Protein AF-A0A328SLM8-F1 (afdb_monomer_lite)

Sequence (88 aa):
MEEKNMIIAMVLSFIFYIGNVYNGLVTRGAVEFVIGLLLNALYYFVSSTLGILVFIWWIYVLYDTYKCNEAINNNQKIPLFLTQIDLQ

Foldseek 3Di:
DDQQDLVVLLVCLLVQLQSVVSLVLVQNSVVLNVVLVVLVCCCVPPHVVSVVVNVVSSVLSSVLSNQQSVCSNVVHDRAADVNPHDRD

Radius of gyration: 13.27 Å; chains: 1; bounding box: 32×16×37 Å

pLDDT: mean 95.45, std 5.42, range [57.5, 98.31]

Structure (mmCIF, N/CA/C/O backbone):
data_AF-A0A328SLM8-F1
#
_entry.id   AF-A0A328SLM8-F1
#
loop_
_atom_site.group_PDB
_atom_site.id
_atom_site.type_symbol
_atom_site.label_atom_id
_atom_site.label_alt_id
_atom_site.label_comp_id
_atom_site.label_asym_id
_atom_site.label_entity_id
_atom_site.label_seq_id
_atom_site.pdbx_PDB_ins_code
_atom_site.Cartn_x
_atom_site.Cartn_y
_atom_site.Cartn_z
_atom_site.occupancy
_atom_site.B_iso_or_equiv
_atom_site.auth_seq_id
_atom_site.auth_comp_id
_atom_site.auth_asym_id
_atom_site.auth_atom_id
_atom_site.pdbx_PDB_model_num
ATOM 1 N N . MET A 1 1 ? -14.086 -0.933 18.940 1.00 57.50 1 MET A N 1
ATOM 2 C CA . MET A 1 1 ? -12.852 -1.299 18.220 1.00 57.50 1 MET A CA 1
ATOM 3 C C . MET A 1 1 ? -11.716 -0.566 18.897 1.00 57.50 1 MET A C 1
ATOM 5 O O . MET A 1 1 ? -11.924 0.571 19.295 1.00 57.50 1 MET A O 1
ATOM 9 N N . GLU A 1 2 ? -10.595 -1.235 19.138 1.00 71.75 2 GLU A N 1
ATOM 10 C CA . GLU A 1 2 ? -9.425 -0.605 19.755 1.00 71.75 2 GLU A CA 1
ATOM 11 C C . GLU A 1 2 ? -8.797 0.374 18.755 1.00 71.75 2 GLU A C 1
ATOM 13 O O . GLU A 1 2 ? -8.680 0.048 17.571 1.00 71.75 2 GLU A O 1
ATOM 18 N N . GLU A 1 3 ? -8.458 1.577 19.214 1.00 83.44 3 GLU A N 1
ATOM 19 C CA . GLU A 1 3 ? -7.878 2.621 18.370 1.00 83.44 3 GLU A CA 1
ATOM 20 C C . GLU A 1 3 ? -6.532 2.142 17.806 1.00 83.44 3 GLU A C 1
ATOM 22 O O . GLU A 1 3 ? -5.642 1.700 18.537 1.00 83.44 3 GLU A O 1
ATOM 27 N N . LYS A 1 4 ? -6.382 2.180 16.481 1.00 90.44 4 LYS A N 1
ATOM 28 C CA . LYS A 1 4 ? -5.166 1.741 15.797 1.00 90.44 4 LYS A CA 1
ATOM 29 C C . LYS A 1 4 ? -4.1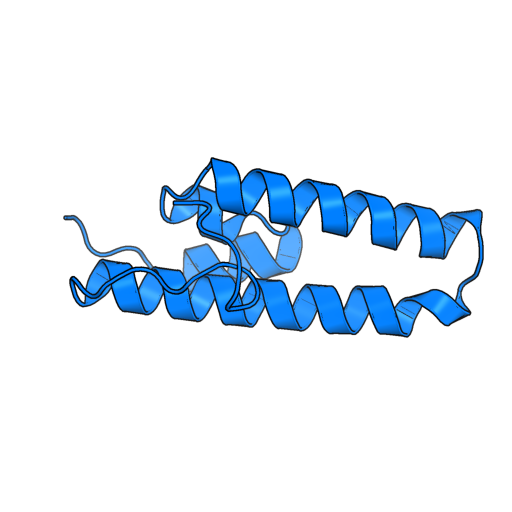61 2.879 15.770 1.00 90.44 4 LYS A C 1
ATOM 31 O O . LYS A 1 4 ? -4.478 3.988 15.345 1.00 90.44 4 LYS A O 1
ATOM 36 N N . ASN A 1 5 ? -2.913 2.594 16.132 1.00 95.75 5 ASN A N 1
ATOM 37 C CA . ASN A 1 5 ? -1.863 3.603 16.104 1.00 95.75 5 ASN A CA 1
ATOM 38 C C . ASN A 1 5 ? -1.491 3.960 14.655 1.00 95.75 5 ASN A C 1
ATOM 40 O O . ASN A 1 5 ? -0.858 3.174 13.944 1.00 95.75 5 ASN A O 1
ATOM 44 N N . MET A 1 6 ? -1.858 5.174 14.243 1.00 96.06 6 MET A N 1
ATOM 45 C CA . MET A 1 6 ? -1.620 5.696 12.898 1.00 96.06 6 MET A CA 1
ATOM 46 C C . MET A 1 6 ? -0.135 5.724 12.525 1.00 96.06 6 MET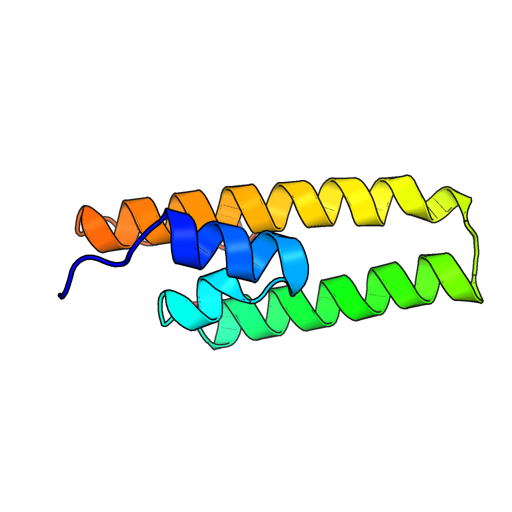 A C 1
ATOM 48 O O . MET A 1 6 ? 0.222 5.402 11.395 1.00 96.06 6 MET A O 1
ATOM 52 N N . ILE A 1 7 ? 0.747 6.072 13.466 1.00 96.50 7 ILE A N 1
ATOM 53 C CA . ILE A 1 7 ? 2.190 6.157 13.209 1.00 96.50 7 ILE A CA 1
ATOM 54 C C . ILE A 1 7 ? 2.744 4.766 12.894 1.00 96.50 7 ILE A C 1
ATOM 56 O O . ILE A 1 7 ? 3.496 4.612 11.935 1.00 96.50 7 ILE A O 1
ATOM 60 N N . ILE A 1 8 ? 2.336 3.744 13.653 1.00 96.88 8 ILE A N 1
ATOM 61 C CA . ILE A 1 8 ? 2.760 2.359 13.404 1.00 96.88 8 ILE A CA 1
ATOM 62 C C . ILE A 1 8 ? 2.275 1.893 12.028 1.00 96.88 8 ILE A C 1
ATOM 64 O O . ILE A 1 8 ? 3.072 1.361 11.255 1.00 96.88 8 ILE A O 1
ATOM 68 N N . ALA A 1 9 ? 1.005 2.144 11.689 1.00 96.94 9 ALA A N 1
ATOM 69 C CA . ALA A 1 9 ? 0.458 1.801 10.377 1.00 96.94 9 ALA A CA 1
ATOM 70 C C . ALA A 1 9 ? 1.260 2.467 9.242 1.00 96.94 9 ALA A C 1
ATOM 72 O O . ALA A 1 9 ? 1.682 1.800 8.298 1.00 96.94 9 ALA A O 1
ATOM 73 N N . MET A 1 10 ? 1.542 3.765 9.370 1.00 97.94 10 MET A N 1
ATOM 74 C CA . MET A 1 10 ? 2.304 4.532 8.383 1.00 97.94 10 MET A CA 1
ATOM 75 C C . MET A 1 10 ? 3.739 4.025 8.219 1.00 97.94 10 MET A C 1
ATOM 77 O O . MET A 1 10 ? 4.202 3.887 7.090 1.00 97.94 10 MET A O 1
ATOM 81 N N . VAL A 1 11 ? 4.438 3.698 9.312 1.00 97.75 11 VAL A N 1
ATOM 82 C CA . VAL A 1 11 ? 5.802 3.140 9.257 1.00 97.75 11 VAL A CA 1
ATOM 83 C C . VAL A 1 11 ? 5.812 1.777 8.564 1.00 97.75 11 VAL A C 1
ATOM 85 O O . VAL A 1 11 ? 6.670 1.515 7.723 1.00 97.75 11 VAL A O 1
ATOM 88 N N . LEU A 1 12 ? 4.836 0.917 8.861 1.00 96.00 12 LEU A N 1
ATOM 89 C CA . LEU A 1 12 ? 4.716 -0.386 8.208 1.00 96.00 12 LEU A CA 1
ATOM 90 C C . LEU A 1 12 ? 4.437 -0.258 6.703 1.00 96.00 12 LEU A C 1
ATOM 92 O O . LEU A 1 12 ? 5.017 -1.002 5.910 1.00 96.00 12 LEU A O 1
ATOM 96 N N . SER A 1 13 ? 3.608 0.702 6.290 1.00 96.25 13 SER A N 1
ATOM 97 C CA . SER A 1 13 ? 3.389 0.988 4.867 1.00 96.25 13 SER A CA 1
ATOM 98 C C . SER A 1 13 ? 4.601 1.606 4.187 1.00 96.25 13 SER A C 1
ATOM 100 O O . SER A 1 13 ? 4.920 1.218 3.067 1.00 96.25 13 SER A O 1
ATOM 102 N N . PHE A 1 14 ? 5.316 2.500 4.867 1.00 96.06 14 PHE A N 1
ATOM 103 C CA . PHE A 1 14 ? 6.523 3.135 4.343 1.00 96.06 14 PHE A CA 1
ATOM 104 C C . PHE A 1 14 ? 7.597 2.107 3.979 1.00 96.06 14 PHE A C 1
ATOM 106 O O . PHE A 1 14 ? 8.211 2.218 2.919 1.00 96.06 14 PHE A O 1
ATOM 113 N N . ILE A 1 15 ? 7.821 1.123 4.857 1.00 93.94 15 ILE A N 1
ATOM 114 C 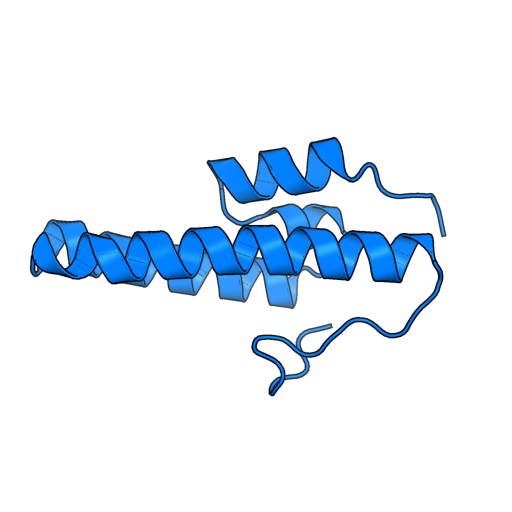CA . ILE A 1 15 ? 8.902 0.142 4.700 1.00 93.94 15 ILE A CA 1
ATOM 115 C C . ILE A 1 15 ? 8.462 -1.042 3.829 1.00 93.94 15 ILE A C 1
ATOM 117 O O . ILE A 1 15 ? 9.242 -1.512 3.003 1.00 93.94 15 ILE A O 1
ATOM 121 N N . PHE A 1 16 ? 7.231 -1.532 4.006 1.00 93.12 16 PHE A N 1
ATOM 122 C CA . PHE A 1 16 ? 6.816 -2.826 3.452 1.00 93.12 16 PHE A CA 1
ATOM 123 C C . PHE A 1 16 ? 5.486 -2.814 2.693 1.00 93.12 16 PHE A C 1
ATOM 125 O O . PHE A 1 16 ? 5.084 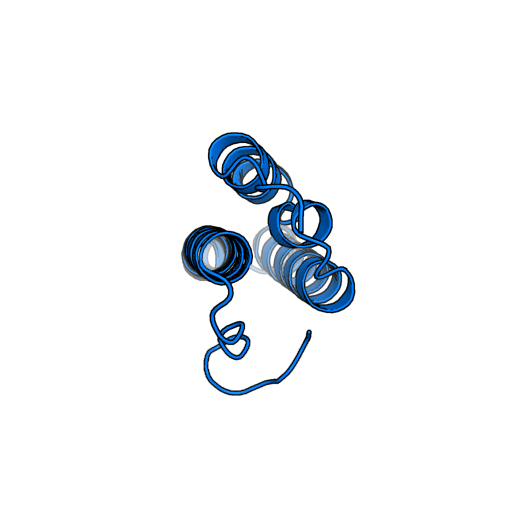-3.870 2.222 1.00 93.12 16 PHE A O 1
ATOM 132 N N . TYR A 1 17 ? 4.789 -1.682 2.561 1.00 94.62 17 TYR A N 1
ATOM 133 C CA . TYR A 1 17 ? 3.424 -1.619 2.004 1.00 94.62 17 TYR A CA 1
ATOM 134 C C . TYR A 1 17 ? 2.359 -2.386 2.820 1.00 94.62 17 TYR A C 1
ATOM 136 O O . TYR A 1 17 ? 1.307 -2.720 2.287 1.00 94.62 17 TYR A O 1
ATOM 144 N N . ILE A 1 18 ? 2.603 -2.687 4.105 1.00 96.12 18 ILE A N 1
ATOM 145 C CA . ILE A 1 18 ? 1.722 -3.559 4.918 1.00 96.12 18 ILE A CA 1
ATOM 146 C C . ILE A 1 18 ? 0.958 -2.841 6.041 1.00 96.12 18 ILE A C 1
ATOM 148 O O . ILE A 1 18 ? 0.385 -3.496 6.911 1.00 96.12 18 ILE A O 1
ATOM 152 N N . GLY A 1 19 ? 0.910 -1.510 6.072 1.00 96.75 19 GLY A N 1
ATOM 153 C CA . GLY A 1 19 ? 0.183 -0.781 7.120 1.00 96.75 19 GLY A CA 1
ATOM 154 C C . GLY A 1 19 ? -1.313 -1.097 7.148 1.00 96.75 19 GLY A C 1
ATOM 155 O O . GLY A 1 19 ? -1.899 -1.199 8.226 1.00 96.75 19 GLY A O 1
ATOM 156 N N . ASN A 1 20 ? -1.923 -1.381 5.995 1.00 97.50 20 ASN A N 1
ATOM 157 C CA . ASN A 1 20 ? -3.307 -1.851 5.946 1.00 97.50 20 ASN A CA 1
ATOM 158 C C . ASN A 1 20 ? -3.501 -3.263 6.525 1.00 97.50 20 ASN A C 1
ATOM 160 O O . ASN A 1 20 ? -4.556 -3.540 7.092 1.00 97.50 20 ASN A O 1
ATOM 164 N N . VAL A 1 21 ? -2.471 -4.119 6.518 1.00 97.25 21 VAL A N 1
ATOM 165 C CA . VAL A 1 21 ? -2.502 -5.403 7.243 1.00 97.25 21 VAL A CA 1
ATOM 166 C C . VAL A 1 21 ? -2.585 -5.159 8.753 1.00 97.25 21 VAL A C 1
ATOM 168 O O . VAL A 1 21 ? -3.388 -5.791 9.435 1.00 97.25 21 VAL A O 1
ATOM 171 N N . TYR A 1 22 ? -1.827 -4.192 9.281 1.00 96.38 22 TYR A N 1
ATOM 172 C CA . TYR A 1 22 ? -1.903 -3.793 10.696 1.00 96.38 22 TYR A CA 1
ATOM 173 C C . TYR A 1 22 ? -3.276 -3.210 11.081 1.00 96.38 22 TYR A C 1
ATOM 175 O O . TYR A 1 22 ? -3.797 -3.469 12.176 1.00 96.38 22 TYR A O 1
ATOM 183 N N . ASN A 1 23 ? -3.891 -2.475 10.154 1.00 96.00 23 ASN A N 1
ATOM 184 C CA . ASN A 1 23 ? -5.260 -1.978 10.279 1.00 96.00 23 ASN A CA 1
ATOM 185 C C . ASN A 1 23 ? -6.320 -3.102 10.249 1.00 96.00 23 ASN A C 1
ATOM 187 O O . ASN A 1 23 ? -7.471 -2.847 10.583 1.00 96.00 23 ASN A O 1
ATOM 191 N N . GLY A 1 24 ? -5.951 -4.342 9.905 1.00 95.50 24 GLY A N 1
ATOM 192 C CA . GLY A 1 24 ? -6.865 -5.485 9.792 1.00 95.50 24 GLY A CA 1
ATOM 193 C C . GLY A 1 24 ? -7.444 -5.696 8.388 1.00 95.50 24 GLY A C 1
ATOM 194 O O . GLY A 1 24 ? -8.162 -6.668 8.176 1.00 95.50 24 GLY A O 1
ATOM 195 N N . LEU A 1 25 ? -7.090 -4.845 7.421 1.00 96.50 25 LEU A N 1
ATOM 196 C CA . LEU A 1 25 ? -7.489 -4.939 6.012 1.00 96.50 25 LEU A CA 1
ATOM 197 C C . LEU A 1 25 ? -6.495 -5.830 5.251 1.00 96.50 25 LEU A C 1
ATOM 199 O O . LEU A 1 25 ? -5.713 -5.366 4.416 1.00 96.50 25 LEU A O 1
ATOM 203 N N . VAL A 1 26 ? -6.478 -7.122 5.592 1.00 96.19 26 VAL A N 1
ATOM 204 C CA . VAL A 1 26 ? -5.463 -8.081 5.116 1.00 96.19 26 VAL A CA 1
ATOM 205 C C . VAL A 1 26 ? -5.476 -8.215 3.593 1.00 96.19 26 VAL A C 1
ATOM 207 O O . VAL A 1 26 ? -4.413 -8.166 2.975 1.00 96.19 26 VAL A O 1
ATOM 210 N N . THR A 1 27 ? -6.658 -8.329 2.978 1.00 96.62 27 THR A N 1
ATOM 211 C CA . THR A 1 27 ? -6.800 -8.434 1.516 1.00 96.62 27 THR A CA 1
ATOM 212 C C . THR A 1 27 ? -6.235 -7.200 0.820 1.00 96.62 27 THR A C 1
ATOM 214 O O . THR A 1 27 ? -5.445 -7.323 -0.116 1.00 96.62 27 THR A O 1
ATOM 217 N N . ARG A 1 28 ? -6.575 -6.005 1.317 1.00 97.31 28 ARG A N 1
ATOM 218 C CA . ARG A 1 28 ? -6.066 -4.735 0.792 1.00 97.31 28 ARG A CA 1
ATOM 219 C C . ARG A 1 28 ? -4.547 -4.645 0.888 1.00 97.31 28 ARG A C 1
ATOM 221 O O . ARG A 1 28 ? -3.897 -4.393 -0.120 1.00 97.31 28 ARG A O 1
ATOM 228 N N . GLY A 1 29 ? -3.983 -4.932 2.062 1.00 97.00 29 GLY A N 1
ATOM 229 C CA . GLY A 1 29 ? -2.533 -4.915 2.262 1.00 97.00 29 GLY A CA 1
ATOM 230 C C . GLY A 1 29 ? -1.795 -5.941 1.394 1.00 97.00 29 GLY A C 1
ATOM 231 O O . GLY A 1 29 ? -0.718 -5.653 0.877 1.00 97.00 29 GLY A O 1
ATOM 232 N N . ALA A 1 30 ? -2.384 -7.118 1.158 1.00 97.25 30 ALA A N 1
ATOM 233 C CA . ALA A 1 30 ? -1.819 -8.106 0.240 1.00 97.25 30 ALA A CA 1
ATOM 234 C C . ALA A 1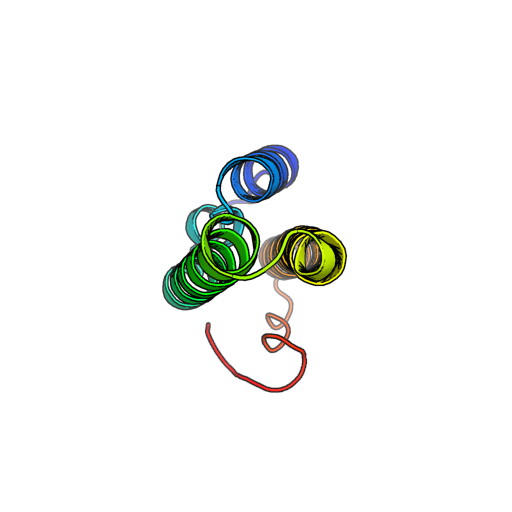 30 ? -1.799 -7.600 -1.213 1.00 97.25 30 ALA A C 1
ATOM 236 O O . ALA A 1 30 ? -0.790 -7.754 -1.900 1.00 97.25 30 ALA A O 1
ATOM 237 N N . VAL A 1 31 ? -2.878 -6.960 -1.676 1.00 97.75 31 VAL A N 1
ATOM 238 C CA . VAL A 1 31 ? -2.935 -6.347 -3.014 1.00 97.75 31 VAL A CA 1
ATOM 239 C C . VAL A 1 31 ? -1.902 -5.224 -3.144 1.00 97.75 31 VAL A C 1
ATOM 241 O O . VAL A 1 31 ? -1.176 -5.175 -4.138 1.00 97.75 31 VAL A O 1
ATOM 244 N N . GLU A 1 32 ? -1.780 -4.366 -2.130 1.00 97.69 32 GLU A N 1
ATOM 245 C CA . GLU A 1 32 ? -0.786 -3.286 -2.089 1.00 97.69 32 GLU A CA 1
ATOM 246 C C . GLU A 1 32 ? 0.646 -3.803 -2.199 1.00 97.69 32 GLU A C 1
ATOM 248 O O . GLU A 1 32 ? 1.435 -3.302 -3.009 1.00 97.69 32 GLU A O 1
ATOM 253 N N . PHE A 1 33 ? 0.949 -4.851 -1.433 1.00 97.50 33 PHE A N 1
ATOM 254 C CA . PHE A 1 33 ? 2.240 -5.520 -1.442 1.00 97.50 33 PHE A CA 1
ATOM 255 C C . PHE A 1 33 ? 2.548 -6.176 -2.793 1.00 97.50 33 PHE A C 1
ATOM 257 O O . PHE A 1 33 ? 3.628 -5.964 -3.343 1.00 97.50 33 PHE A O 1
ATOM 264 N N . VAL A 1 34 ? 1.604 -6.931 -3.368 1.00 97.88 34 VAL A N 1
ATOM 265 C CA . VAL A 1 34 ? 1.797 -7.612 -4.660 1.00 97.88 34 VAL A CA 1
ATOM 266 C C . VAL A 1 34 ? 2.025 -6.606 -5.787 1.00 97.88 34 VAL A C 1
ATOM 268 O O . VAL A 1 34 ? 2.958 -6.775 -6.571 1.00 97.88 34 VAL A O 1
ATOM 271 N N . ILE A 1 35 ? 1.235 -5.532 -5.859 1.00 97.75 35 ILE A N 1
ATOM 272 C CA . ILE A 1 35 ? 1.439 -4.486 -6.872 1.00 97.75 35 ILE A CA 1
ATOM 273 C C . ILE A 1 35 ? 2.789 -3.791 -6.655 1.00 97.75 35 ILE A C 1
ATOM 275 O O . ILE A 1 35 ? 3.529 -3.584 -7.617 1.00 97.75 35 ILE A O 1
ATOM 279 N N . GLY A 1 36 ? 3.154 -3.498 -5.402 1.00 97.06 36 GLY A N 1
ATOM 280 C CA . GLY A 1 36 ? 4.460 -2.937 -5.061 1.00 97.06 36 GLY A CA 1
ATOM 281 C C . GLY A 1 36 ? 5.620 -3.822 -5.527 1.00 97.06 36 GLY A C 1
ATOM 282 O O . GLY A 1 36 ? 6.561 -3.319 -6.145 1.00 97.06 36 GLY A O 1
ATOM 283 N N . LEU A 1 37 ? 5.538 -5.139 -5.306 1.00 97.25 37 LEU A N 1
ATOM 284 C CA . LEU A 1 37 ? 6.527 -6.107 -5.789 1.00 97.25 37 LEU A CA 1
ATOM 285 C C . LEU A 1 37 ? 6.629 -6.114 -7.315 1.00 97.25 37 LEU A C 1
ATOM 287 O O . LEU A 1 37 ? 7.737 -6.079 -7.847 1.00 97.25 37 LEU A O 1
ATOM 291 N N . LEU A 1 38 ? 5.496 -6.126 -8.022 1.00 97.94 38 LEU A N 1
ATOM 292 C CA . LEU A 1 38 ? 5.476 -6.121 -9.486 1.00 97.94 38 LEU A CA 1
ATOM 293 C C . LEU A 1 38 ? 6.089 -4.838 -10.056 1.00 97.94 38 LEU A C 1
ATOM 295 O O . LEU A 1 38 ? 6.920 -4.908 -10.958 1.00 97.94 38 LEU A O 1
ATOM 299 N N . LEU A 1 39 ? 5.745 -3.670 -9.506 1.00 97.62 39 LEU A N 1
ATOM 300 C CA . LEU A 1 39 ? 6.313 -2.394 -9.948 1.00 97.62 39 LEU A CA 1
ATOM 301 C C . LEU A 1 39 ? 7.821 -2.313 -9.684 1.00 97.62 39 LEU A C 1
ATOM 303 O O . LEU A 1 39 ? 8.566 -1.850 -10.547 1.00 97.62 39 LEU A O 1
ATOM 307 N N . ASN A 1 40 ? 8.288 -2.806 -8.533 1.00 96.19 40 ASN A N 1
ATOM 308 C CA . ASN A 1 40 ? 9.721 -2.874 -8.242 1.00 96.19 40 ASN A CA 1
ATOM 309 C C . ASN A 1 40 ? 10.440 -3.846 -9.186 1.00 96.19 40 ASN A C 1
ATOM 311 O O . ASN A 1 40 ? 11.496 -3.509 -9.714 1.00 96.19 40 ASN A O 1
ATOM 315 N N . ALA A 1 41 ? 9.861 -5.016 -9.466 1.00 97.56 41 ALA A N 1
ATOM 316 C CA . ALA A 1 41 ? 10.421 -5.953 -10.436 1.00 97.56 41 ALA A CA 1
ATOM 317 C C . ALA A 1 41 ? 10.535 -5.317 -11.833 1.00 97.56 41 ALA A C 1
ATOM 319 O O . ALA A 1 41 ? 11.579 -5.422 -12.472 1.00 97.56 41 ALA A O 1
ATOM 320 N N . LEU A 1 42 ? 9.510 -4.589 -12.286 1.00 97.25 42 LEU A N 1
ATOM 321 C CA . LEU A 1 42 ? 9.569 -3.850 -13.548 1.00 97.25 42 LEU A CA 1
ATOM 322 C C . LEU A 1 42 ? 10.669 -2.774 -13.537 1.00 97.25 42 LEU A C 1
ATOM 324 O O . LEU A 1 42 ? 11.417 -2.646 -14.504 1.00 97.25 42 LEU A O 1
ATOM 328 N N . TYR A 1 43 ? 10.820 -2.035 -12.439 1.00 97.31 43 TYR A N 1
ATOM 329 C CA . TYR A 1 43 ? 11.889 -1.048 -12.288 1.00 97.31 43 TYR A CA 1
ATOM 330 C C . TYR A 1 43 ? 13.296 -1.669 -12.373 1.00 97.31 43 TYR A C 1
ATOM 332 O O . TYR A 1 43 ? 14.143 -1.156 -13.104 1.00 97.31 43 TYR A O 1
ATOM 340 N N . TYR A 1 44 ? 13.543 -2.781 -11.670 1.00 97.12 44 TYR A N 1
ATOM 341 C CA . TYR A 1 44 ? 14.867 -3.413 -11.612 1.00 97.12 44 TYR A CA 1
ATOM 342 C C . TYR A 1 44 ? 15.214 -4.249 -12.849 1.00 97.12 44 TYR A C 1
ATOM 344 O O . TYR A 1 44 ? 16.376 -4.277 -13.249 1.00 97.12 44 TYR A O 1
ATOM 352 N N . PHE A 1 45 ? 14.236 -4.938 -13.445 1.00 97.50 45 PHE A N 1
ATOM 353 C CA . PHE A 1 45 ? 14.479 -5.899 -14.527 1.00 97.50 45 PHE A CA 1
ATOM 354 C C . PHE A 1 45 ? 14.102 -5.389 -15.923 1.00 97.50 45 PHE A C 1
ATOM 356 O O . PHE A 1 45 ? 14.565 -5.967 -16.903 1.00 97.50 45 PHE A O 1
ATOM 363 N N . VAL A 1 46 ? 13.273 -4.342 -16.039 1.00 96.75 46 VAL A N 1
ATOM 364 C CA . VAL A 1 46 ? 12.809 -3.826 -17.342 1.00 96.75 46 VAL A CA 1
ATOM 365 C C . VAL A 1 46 ? 13.402 -2.455 -17.650 1.00 96.75 46 VAL A C 1
ATOM 367 O O . VAL A 1 46 ? 14.091 -2.307 -18.655 1.00 96.75 46 VAL A O 1
ATOM 370 N N . SER A 1 47 ? 13.134 -1.439 -16.824 1.00 95.75 47 SER A N 1
ATOM 371 C CA . SER A 1 47 ? 13.677 -0.091 -17.039 1.00 95.75 47 SER A CA 1
ATOM 372 C C . SER A 1 47 ? 13.620 0.769 -15.781 1.00 95.75 47 SER A C 1
ATOM 374 O O . SER A 1 47 ? 12.563 0.923 -15.163 1.00 95.75 47 SER A O 1
ATOM 376 N N . SER A 1 48 ? 14.722 1.464 -15.492 1.00 94.25 48 SER A N 1
ATOM 377 C CA . SER A 1 48 ? 14.806 2.423 -14.388 1.00 94.25 48 SER A CA 1
ATOM 378 C C . SER A 1 48 ? 13.888 3.641 -14.565 1.00 94.25 48 SER A C 1
ATOM 380 O O . SER A 1 48 ? 13.509 4.277 -13.582 1.00 94.25 48 SER A O 1
ATOM 382 N N . THR A 1 49 ? 13.444 3.942 -15.793 1.00 94.56 49 THR A N 1
ATOM 383 C CA . THR A 1 49 ? 12.465 5.014 -16.057 1.00 94.56 49 THR A CA 1
ATOM 384 C C . THR A 1 49 ? 11.108 4.751 -15.397 1.00 94.56 49 THR A C 1
ATOM 386 O O . THR A 1 49 ? 10.344 5.688 -15.178 1.00 94.56 49 THR A O 1
ATOM 389 N N . LEU A 1 50 ? 10.809 3.497 -15.034 1.00 94.75 50 LEU A N 1
ATOM 390 C CA . LEU A 1 50 ? 9.592 3.118 -14.311 1.00 94.75 50 LEU A CA 1
ATOM 391 C C . LEU A 1 50 ? 9.639 3.485 -12.820 1.00 94.75 50 LEU A C 1
ATOM 393 O O . LEU A 1 50 ? 8.627 3.351 -12.133 1.00 94.75 50 LEU A O 1
ATOM 397 N N . GLY A 1 51 ? 10.766 4.006 -12.320 1.00 94.94 51 GLY A N 1
ATOM 398 C CA . GLY A 1 51 ? 10.906 4.434 -10.926 1.00 94.94 51 GLY A CA 1
ATOM 399 C C . GLY A 1 51 ? 9.867 5.479 -10.507 1.00 94.94 51 GLY A C 1
ATOM 400 O O . GLY A 1 51 ? 9.416 5.474 -9.365 1.00 94.94 51 GLY A O 1
ATOM 401 N N . ILE A 1 52 ? 9.397 6.314 -11.443 1.00 96.50 52 ILE A N 1
ATOM 402 C CA . ILE A 1 52 ? 8.318 7.273 -11.173 1.00 96.50 52 ILE A CA 1
ATOM 403 C C . ILE A 1 52 ? 6.994 6.582 -10.813 1.00 96.50 52 ILE A C 1
ATOM 405 O O . ILE A 1 52 ? 6.281 7.053 -9.932 1.00 96.50 52 ILE A O 1
ATOM 409 N N . LEU A 1 53 ? 6.678 5.438 -11.433 1.00 96.94 53 LEU A N 1
ATOM 410 C CA . LEU A 1 53 ? 5.467 4.672 -11.123 1.00 96.94 53 LEU A CA 1
ATOM 411 C C . LEU A 1 53 ? 5.568 4.013 -9.750 1.00 96.94 53 LEU A C 1
ATOM 413 O O . LEU A 1 53 ? 4.599 4.035 -8.996 1.00 96.94 53 LEU A O 1
ATOM 417 N N . VAL A 1 54 ? 6.747 3.481 -9.407 1.00 97.31 54 VAL A N 1
ATOM 418 C CA . VAL A 1 54 ? 7.020 2.940 -8.066 1.00 97.31 54 VAL A CA 1
ATOM 419 C C . VAL A 1 54 ? 6.810 4.027 -7.013 1.00 97.31 54 VAL A C 1
ATOM 421 O O . VAL A 1 54 ? 6.143 3.794 -6.009 1.00 97.31 54 VAL A O 1
ATOM 424 N N . PHE A 1 55 ? 7.320 5.234 -7.264 1.00 97.19 55 PHE A N 1
ATOM 425 C CA . PHE A 1 55 ? 7.186 6.355 -6.340 1.00 97.19 55 PHE A CA 1
ATOM 426 C C . PHE A 1 55 ? 5.731 6.822 -6.173 1.00 97.19 55 PHE A C 1
ATOM 428 O O . PHE A 1 55 ? 5.275 7.013 -5.046 1.00 97.19 55 PHE A O 1
ATOM 435 N N . ILE A 1 56 ? 4.975 6.948 -7.270 1.00 98.12 56 ILE A N 1
ATOM 436 C CA . ILE A 1 56 ? 3.542 7.288 -7.222 1.00 98.12 56 ILE A CA 1
ATOM 437 C C . ILE A 1 56 ? 2.760 6.223 -6.445 1.00 98.12 56 ILE A C 1
ATOM 439 O O . ILE A 1 56 ? 1.943 6.565 -5.590 1.00 98.12 56 ILE A O 1
ATOM 443 N N . TRP A 1 57 ? 3.028 4.941 -6.710 1.00 98.00 57 TRP A N 1
ATOM 444 C CA . TRP A 1 57 ? 2.396 3.834 -5.996 1.00 98.00 57 TRP A CA 1
ATOM 445 C C . TRP A 1 57 ? 2.673 3.888 -4.498 1.00 98.00 57 TRP A C 1
ATOM 447 O O . TRP A 1 57 ? 1.767 3.752 -3.681 1.00 98.00 57 TRP A O 1
ATOM 457 N N . TRP A 1 58 ? 3.925 4.137 -4.135 1.00 97.88 58 TRP A N 1
ATOM 458 C CA . TRP A 1 58 ? 4.345 4.229 -2.749 1.00 97.88 58 TRP A CA 1
ATOM 459 C C . TRP A 1 58 ? 3.655 5.375 -1.997 1.00 97.88 58 TRP A C 1
ATOM 461 O O . TRP A 1 58 ? 3.140 5.160 -0.899 1.00 97.88 58 TRP A O 1
ATOM 471 N N . ILE A 1 59 ? 3.539 6.561 -2.611 1.00 98.25 59 ILE A N 1
ATOM 472 C CA . ILE A 1 59 ? 2.756 7.673 -2.044 1.00 98.25 59 ILE A CA 1
ATOM 473 C C . ILE A 1 59 ? 1.289 7.270 -1.874 1.00 98.25 59 ILE A C 1
ATOM 475 O O . ILE A 1 59 ? 0.685 7.564 -0.840 1.00 98.25 59 ILE A O 1
ATOM 479 N N . TYR A 1 60 ? 0.713 6.600 -2.874 1.00 98.06 60 TYR A N 1
ATOM 480 C CA . TYR A 1 60 ? -0.670 6.146 -2.815 1.00 98.06 60 TYR A CA 1
ATOM 481 C C . TYR A 1 60 ? -0.905 5.188 -1.639 1.00 98.06 60 TYR A C 1
ATOM 483 O O . TYR A 1 60 ? -1.826 5.429 -0.867 1.00 98.06 60 TYR A O 1
ATOM 491 N N . VAL A 1 61 ? -0.062 4.169 -1.438 1.00 98.19 61 VAL A N 1
ATOM 492 C CA . VAL A 1 61 ? -0.218 3.212 -0.323 1.00 98.19 61 VAL A CA 1
ATOM 493 C C . VAL A 1 61 ? -0.119 3.909 1.039 1.00 98.19 61 VAL A C 1
ATOM 495 O O . VAL A 1 61 ? -0.869 3.583 1.960 1.00 98.19 61 VAL A O 1
ATOM 498 N N . LEU A 1 62 ? 0.759 4.910 1.181 1.00 98.31 62 LEU A N 1
ATOM 499 C CA . LEU A 1 62 ? 0.833 5.731 2.396 1.00 98.31 62 LEU A CA 1
ATOM 500 C C . LEU A 1 62 ? -0.460 6.518 2.636 1.00 98.31 62 LEU A C 1
ATOM 502 O O . LEU A 1 62 ? -1.013 6.483 3.735 1.00 98.31 62 LEU A O 1
ATOM 506 N N . TYR A 1 63 ? -0.954 7.207 1.607 1.00 98.19 63 TYR A N 1
ATOM 507 C CA . TYR A 1 63 ? -2.218 7.941 1.668 1.00 98.19 63 TYR A CA 1
ATOM 508 C C . TYR A 1 63 ? -3.396 7.018 2.005 1.00 98.19 63 TYR A C 1
ATOM 510 O O . TYR A 1 63 ? -4.233 7.347 2.847 1.00 98.19 63 TYR A O 1
ATOM 518 N N . ASP A 1 64 ? -3.438 5.850 1.375 1.00 98.12 64 ASP A N 1
ATOM 519 C CA . ASP A 1 64 ? -4.471 4.847 1.572 1.00 98.12 64 ASP A CA 1
ATOM 520 C C . ASP A 1 64 ? -4.472 4.311 3.008 1.00 98.12 64 ASP A C 1
ATOM 522 O O . ASP A 1 64 ? -5.506 4.302 3.675 1.00 98.12 64 ASP A O 1
ATOM 526 N N . THR A 1 65 ? -3.288 3.973 3.524 1.00 98.06 65 THR A N 1
ATOM 527 C CA . THR A 1 65 ? -3.098 3.518 4.907 1.00 98.06 65 THR A CA 1
ATOM 528 C C . THR A 1 65 ? -3.561 4.566 5.910 1.00 98.06 65 THR A C 1
ATOM 530 O O . THR A 1 65 ? -4.246 4.226 6.877 1.00 98.06 65 THR A O 1
ATOM 533 N N . TYR A 1 66 ? -3.218 5.837 5.677 1.00 98.06 66 TYR A N 1
ATOM 534 C CA . TYR A 1 66 ? -3.677 6.953 6.498 1.00 98.06 66 TYR A CA 1
ATOM 535 C C . TYR A 1 66 ? -5.205 7.048 6.496 1.00 98.06 66 TYR A C 1
ATOM 537 O O . TYR A 1 66 ? -5.820 7.076 7.560 1.00 98.06 66 TYR A O 1
ATOM 545 N N . LYS A 1 67 ? -5.832 7.032 5.313 1.00 97.81 67 LYS A N 1
ATOM 546 C CA . LYS A 1 67 ? -7.288 7.154 5.191 1.00 97.81 67 LYS A CA 1
ATOM 547 C C . LYS A 1 67 ? -8.041 5.969 5.782 1.00 97.81 67 LYS A C 1
ATOM 549 O O . LYS A 1 67 ? -9.071 6.165 6.420 1.00 97.81 67 LYS A O 1
ATOM 554 N N . CYS A 1 68 ? -7.532 4.756 5.609 1.00 97.12 68 CYS A N 1
ATOM 555 C CA . CYS A 1 68 ? -8.117 3.568 6.215 1.00 97.12 68 CYS A CA 1
ATOM 556 C C . CYS A 1 68 ? -7.986 3.596 7.743 1.00 97.12 68 CYS A C 1
ATOM 558 O O . CYS A 1 68 ? -8.960 3.317 8.436 1.00 97.12 68 CYS A O 1
ATOM 560 N N . ASN A 1 69 ? -6.824 3.985 8.276 1.00 97.56 69 ASN A N 1
ATOM 561 C CA . ASN A 1 69 ? -6.614 4.116 9.719 1.00 97.56 69 ASN A CA 1
ATOM 562 C C . ASN A 1 69 ? -7.529 5.192 10.337 1.00 97.56 69 ASN A C 1
ATOM 564 O O . ASN A 1 69 ? -8.206 4.927 11.328 1.00 97.56 69 ASN A O 1
ATOM 568 N N . GLU A 1 70 ? -7.620 6.363 9.699 1.00 97.31 70 GLU A N 1
ATOM 569 C CA . GLU A 1 70 ? -8.535 7.447 10.078 1.00 97.31 70 GLU A CA 1
ATOM 570 C C . GLU A 1 70 ? -9.996 6.972 10.078 1.00 97.31 70 GLU A C 1
ATOM 572 O O . GLU A 1 70 ? -10.730 7.229 11.033 1.00 97.31 70 GLU A O 1
ATOM 577 N N . ALA A 1 71 ? -10.419 6.236 9.045 1.00 96.50 71 ALA A N 1
ATOM 578 C CA . ALA A 1 71 ? -11.776 5.709 8.964 1.00 96.50 71 ALA A CA 1
ATOM 579 C C . ALA A 1 71 ? -12.073 4.690 10.077 1.00 96.50 71 ALA A C 1
ATOM 581 O O . ALA A 1 71 ? -13.134 4.762 10.698 1.00 96.50 71 ALA A O 1
ATOM 582 N N . ILE A 1 72 ? -11.132 3.788 10.378 1.00 96.00 72 ILE A N 1
ATOM 583 C CA . ILE A 1 72 ? -11.265 2.795 11.458 1.00 96.00 72 ILE A CA 1
ATOM 584 C C . ILE A 1 72 ? -11.415 3.483 12.815 1.00 96.00 72 ILE A C 1
ATOM 586 O O . ILE A 1 72 ? -12.351 3.178 13.556 1.00 96.00 72 ILE A O 1
ATOM 590 N N . ASN A 1 73 ? -10.533 4.434 13.126 1.00 96.50 73 ASN A N 1
ATOM 591 C CA . ASN A 1 73 ? -10.531 5.117 14.421 1.00 96.50 73 ASN A CA 1
ATOM 592 C C . ASN A 1 73 ? -11.780 5.989 14.616 1.00 96.50 73 ASN A C 1
ATOM 594 O O . ASN A 1 73 ? -12.297 6.094 15.727 1.00 96.50 73 ASN A O 1
ATOM 598 N N . ASN A 1 74 ? -12.322 6.547 13.531 1.00 95.94 74 ASN A N 1
ATOM 599 C CA . ASN A 1 74 ? -13.525 7.378 13.561 1.00 95.94 74 ASN A CA 1
ATOM 600 C C . ASN A 1 74 ? -14.836 6.602 13.328 1.00 95.94 74 ASN A C 1
ATOM 602 O O . ASN A 1 74 ? -15.894 7.225 13.238 1.00 95.94 74 ASN A O 1
ATOM 606 N N . ASN A 1 75 ? -14.802 5.266 13.225 1.00 94.56 75 ASN A N 1
ATOM 607 C CA . ASN A 1 75 ? -15.957 4.420 12.879 1.00 94.56 75 ASN A CA 1
ATOM 608 C C . ASN A 1 75 ? -16.680 4.868 11.589 1.00 94.56 75 ASN A C 1
ATOM 610 O O . ASN A 1 75 ? -17.908 4.837 11.491 1.00 94.56 75 ASN A O 1
ATOM 614 N N . GLN A 1 76 ? -15.910 5.309 10.597 1.00 95.50 76 GLN A N 1
ATOM 615 C CA . GLN A 1 76 ? -16.395 5.704 9.280 1.00 95.50 76 GLN A CA 1
ATOM 616 C C . GLN A 1 76 ? -16.296 4.534 8.296 1.00 95.50 76 GLN A C 1
ATOM 618 O O . GLN A 1 76 ? -15.577 3.558 8.511 1.00 95.50 76 GLN A O 1
ATOM 623 N N . LYS A 1 77 ? -17.010 4.641 7.171 1.00 95.38 77 LYS A N 1
ATOM 624 C CA . LYS A 1 77 ? -16.897 3.668 6.080 1.00 95.38 77 LYS A CA 1
ATOM 625 C C . LYS A 1 77 ? -15.467 3.677 5.526 1.00 95.38 77 LYS A C 1
ATOM 627 O O . LYS A 1 77 ? -14.970 4.736 5.146 1.00 95.38 77 LYS A O 1
ATOM 632 N N . ILE A 1 78 ? -14.846 2.501 5.422 1.00 96.44 78 ILE A N 1
ATOM 633 C CA . ILE A 1 78 ? -13.523 2.361 4.801 1.00 96.44 78 ILE A CA 1
ATOM 634 C C . ILE A 1 78 ? -13.615 2.801 3.328 1.00 96.44 78 ILE A C 1
ATOM 636 O O . ILE A 1 78 ? -14.531 2.370 2.613 1.00 96.44 78 ILE A O 1
ATOM 640 N N . PRO A 1 79 ? -12.707 3.670 2.852 1.00 96.31 79 PRO A N 1
ATOM 641 C CA . PRO A 1 79 ? -12.717 4.124 1.466 1.00 96.31 79 PRO A CA 1
ATOM 642 C C . PRO A 1 79 ? -12.452 2.961 0.508 1.00 96.31 79 PRO A C 1
ATOM 644 O O . PRO A 1 79 ? -11.706 2.038 0.831 1.00 96.31 79 PRO A O 1
ATOM 647 N N . LEU A 1 80 ? -13.006 3.022 -0.702 1.00 97.19 80 LEU A N 1
ATOM 648 C CA . LEU A 1 80 ? -12.687 2.051 -1.751 1.00 97.19 80 LEU A CA 1
ATOM 649 C C . LEU A 1 80 ? -11.207 2.149 -2.135 1.00 97.19 80 LEU A C 1
ATOM 651 O O . LEU A 1 80 ? -10.652 3.246 -2.241 1.00 97.19 80 LEU A O 1
ATOM 655 N N . PHE A 1 81 ? -10.585 1.003 -2.382 1.00 95.88 81 PHE A N 1
ATOM 656 C CA . PHE A 1 81 ? -9.247 0.925 -2.941 1.00 95.88 81 PHE A CA 1
ATOM 657 C C . PHE A 1 81 ? -9.230 1.551 -4.334 1.00 95.88 81 PHE A C 1
ATOM 659 O O . PHE A 1 81 ? -10.092 1.272 -5.172 1.00 95.88 81 PHE A O 1
ATOM 666 N N . LEU A 1 82 ? -8.278 2.455 -4.560 1.00 94.88 82 LEU A N 1
ATOM 667 C CA . LEU A 1 82 ? -8.171 3.285 -5.758 1.00 94.88 82 LEU A CA 1
ATOM 668 C C . LEU A 1 82 ? -9.469 4.036 -6.076 1.00 94.88 82 LEU A C 1
ATOM 670 O O . LEU A 1 82 ? -9.700 4.379 -7.228 1.00 94.88 82 LEU A O 1
ATOM 674 N N . THR A 1 83 ? -10.327 4.293 -5.080 1.00 92.19 83 THR A N 1
ATOM 675 C CA . THR A 1 83 ? -11.689 4.850 -5.221 1.00 92.19 83 THR A CA 1
ATOM 676 C C . THR A 1 83 ? -12.691 3.985 -5.995 1.00 92.19 83 THR A C 1
ATOM 678 O O . THR A 1 83 ? -13.820 4.420 -6.198 1.00 92.19 83 THR A O 1
ATOM 681 N N . GLN A 1 84 ? -12.314 2.773 -6.410 1.00 95.00 84 GLN A N 1
ATOM 682 C CA . GLN A 1 84 ? -13.099 1.965 -7.352 1.00 95.00 84 GLN A CA 1
ATOM 683 C C . GLN A 1 84 ? -13.422 0.557 -6.836 1.00 95.00 84 GLN A C 1
ATOM 685 O O . GLN A 1 84 ? -14.469 0.015 -7.177 1.00 95.00 84 GLN A O 1
ATOM 690 N N . ILE A 1 85 ? -12.542 -0.048 -6.034 1.00 95.56 85 ILE A N 1
ATOM 691 C CA . ILE A 1 85 ? -12.599 -1.478 -5.703 1.00 95.56 85 ILE A CA 1
ATOM 692 C C . ILE A 1 85 ? -12.832 -1.658 -4.204 1.00 95.56 85 ILE A C 1
ATOM 694 O O . ILE A 1 85 ? -12.167 -1.022 -3.388 1.00 95.56 85 ILE A O 1
ATOM 698 N N . ASP A 1 86 ? -13.763 -2.533 -3.830 1.00 94.50 86 ASP A N 1
ATOM 699 C CA . ASP A 1 86 ? -13.932 -2.933 -2.434 1.00 94.50 86 ASP A CA 1
ATOM 700 C C . ASP A 1 86 ? -12.974 -4.083 -2.100 1.00 94.50 86 ASP A C 1
ATOM 702 O O . ASP A 1 86 ? -13.033 -5.144 -2.720 1.00 94.50 86 ASP A O 1
ATOM 706 N N . LEU A 1 87 ? -12.059 -3.831 -1.164 1.00 92.06 87 LEU A N 1
ATOM 707 C CA . LEU A 1 87 ? -11.035 -4.774 -0.695 1.00 92.06 87 LEU A CA 1
ATOM 708 C C . LEU A 1 87 ? -10.994 -4.844 0.840 1.00 92.06 87 LEU A C 1
ATOM 710 O O . LEU A 1 87 ? -9.931 -5.109 1.409 1.00 92.06 87 LEU A O 1
ATOM 714 N N . GLN A 1 88 ? -12.111 -4.518 1.500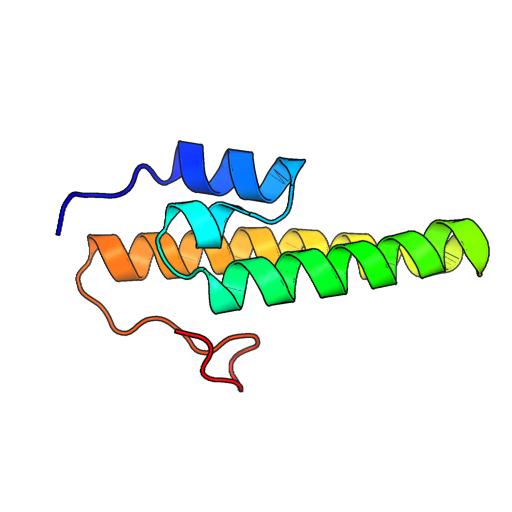 1.00 82.81 88 GLN A N 1
ATOM 715 C CA . GLN A 1 88 ? -12.238 -4.638 2.955 1.00 82.81 88 GLN A CA 1
ATOM 716 C C . GLN A 1 88 ? -12.031 -6.078 3.432 1.00 82.81 88 GLN A C 1
ATOM 718 O O . GLN A 1 88 ? -12.493 -7.017 2.744 1.00 82.81 88 GLN A O 1
#

Secondary structure (DSSP, 8-state):
-PPP-HHHHHHHHHHHS-HHHHTT-HHHHHHHHHHHHHHHHHHHHT-GGGHHHHHHHHHHHHHHHHHHHHHHHTTPPPPPBTTTB---